Protein AF-A0A1H6TI21-F1 (afdb_monomer)

Secondary structure (DSSP, 8-state):
--SHHHHHHHHHHHHHHHHHHHHHHHHHHHHHHHHHHHHHHHHT-HHHHHHHHHHHHHHHHHHHHHS--HHHHHHHHHHHHHHHHHHHHHHHHHH--

Solvent-accessible surface area (backbone atoms only — not comparable to full-atom values): 4953 Å² total; per-residue (Å²): 144,72,68,66,63,59,55,57,53,52,54,51,51,54,52,54,51,53,53,56,51,52,56,54,51,52,54,52,51,51,53,50,30,50,52,43,29,55,51,16,60,73,69,66,35,61,38,49,31,35,38,21,51,14,54,52,32,37,50,50,17,54,58,37,52,70,46,88,43,76,72,37,48,54,50,18,52,48,31,36,53,51,14,51,52,34,36,54,50,16,52,50,48,62,74,76,104

Nearest PDB structures (foldseek):
  7p3r-assembly1_D  TM=5.403E-01  e=8.021E-01  Vibrio cholerae O1 biovar El Tor str. N16961
  7p3r-assembly1_C  TM=4.92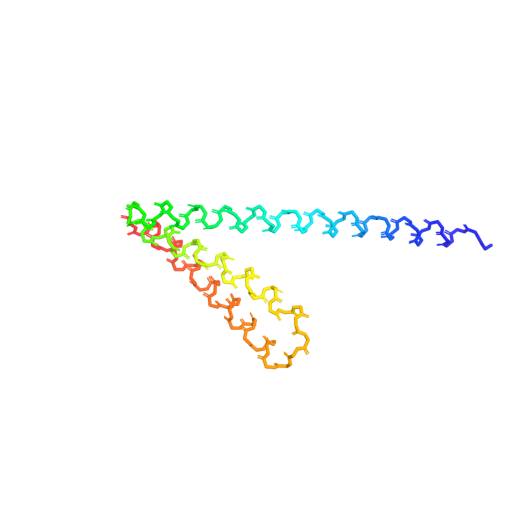7E-01  e=3.700E+00  Vibrio cholerae O1 biovar El Tor str. N16961
  7a0g-assembly1_DDD  TM=5.938E-01  e=5.677E+00  Serratia marcescens

Mean predicted aligned error: 10.31 Å

Sequence (97 aa):
MRKKEWDDDFVKTDTSMADRQSIRMRRTCYIIAIGSLFYALWKNDIPVVFLSVSFLLIEAAAMLAELQNKRVAALSKFLRAFGLTLFVGSVLLLIFR

Radius of gyration: 18.64 Å; Cα contacts (8 Å, |Δi|>4): 72; chains: 1; bounding box: 32×26×65 Å

Structure (mmCIF, N/CA/C/O backbone):
data_AF-A0A1H6TI21-F1
#
_entry.id   AF-A0A1H6TI21-F1
#
loop_
_atom_site.group_PDB
_atom_site.id
_atom_site.type_symbol
_atom_site.label_atom_id
_atom_site.label_alt_id
_atom_site.label_comp_id
_atom_site.label_asym_id
_atom_site.label_entity_id
_atom_site.label_seq_id
_atom_site.pdbx_PDB_ins_code
_atom_site.Cartn_x
_atom_site.Cartn_y
_atom_site.Cartn_z
_atom_site.occupancy
_atom_site.B_iso_or_equiv
_atom_site.auth_seq_id
_atom_site.auth_comp_id
_atom_site.auth_asym_id
_atom_site.auth_atom_id
_atom_site.pdbx_PDB_model_num
ATOM 1 N N . MET A 1 1 ? -3.264 12.734 -47.491 1.00 55.47 1 MET A N 1
ATOM 2 C CA . MET A 1 1 ? -2.472 12.341 -46.305 1.00 55.47 1 MET A CA 1
ATOM 3 C C . MET A 1 1 ? -2.676 13.345 -45.160 1.00 55.47 1 MET A C 1
ATOM 5 O O . MET A 1 1 ? -1.735 14.019 -44.796 1.00 55.47 1 MET A O 1
ATOM 9 N N . ARG A 1 2 ? -3.900 13.510 -44.625 1.00 57.06 2 ARG A N 1
ATOM 10 C CA . ARG A 1 2 ? -4.195 14.513 -43.567 1.00 57.06 2 ARG A CA 1
ATOM 11 C C . ARG A 1 2 ? -5.067 14.002 -42.407 1.00 57.06 2 ARG A C 1
ATOM 13 O O . ARG A 1 2 ? -5.346 14.754 -41.489 1.00 57.06 2 ARG A O 1
ATOM 20 N N . LYS A 1 3 ? -5.521 12.741 -42.460 1.00 53.16 3 LYS A N 1
ATOM 21 C CA . LYS A 1 3 ? -6.351 12.130 -41.403 1.00 53.16 3 LYS A CA 1
ATOM 22 C C . LYS A 1 3 ? -5.531 11.512 -40.264 1.00 53.16 3 LYS A C 1
ATOM 24 O O . LYS A 1 3 ? -5.996 11.534 -39.142 1.00 53.16 3 LYS A O 1
ATOM 29 N N . LYS A 1 4 ? -4.315 11.018 -40.536 1.00 53.53 4 LYS A N 1
ATOM 30 C CA . LYS A 1 4 ? -3.485 10.348 -39.516 1.00 53.53 4 LYS A CA 1
ATOM 31 C C . LYS A 1 4 ? -2.919 11.301 -38.453 1.00 53.53 4 LYS A C 1
ATOM 33 O O . LYS A 1 4 ? -2.887 10.925 -37.296 1.00 53.53 4 LYS A O 1
ATOM 38 N N . GLU A 1 5 ? -2.552 12.531 -38.820 1.00 51.47 5 GLU A N 1
ATOM 39 C CA . GLU A 1 5 ? -2.026 13.514 -37.849 1.00 51.47 5 GLU A CA 1
ATOM 40 C C . GLU A 1 5 ? -3.060 13.930 -36.795 1.00 51.47 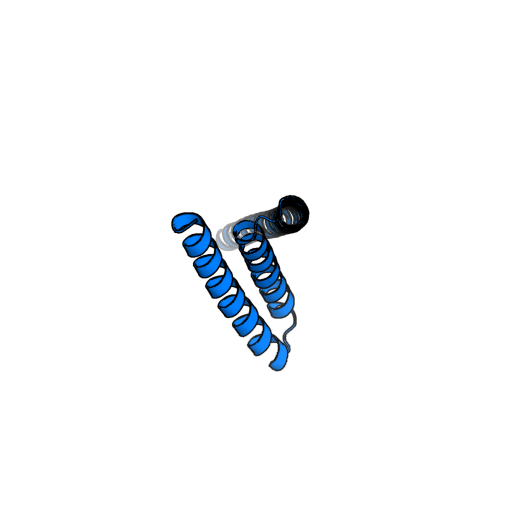5 GLU A C 1
ATOM 42 O O . GLU A 1 5 ? -2.706 14.125 -35.640 1.00 51.47 5 GLU A O 1
ATOM 47 N N . TRP A 1 6 ? -4.344 14.009 -37.162 1.00 53.56 6 TRP A N 1
ATOM 48 C CA . TRP A 1 6 ? -5.397 14.382 -36.211 1.00 53.56 6 TRP A CA 1
ATOM 49 C C . TRP A 1 6 ? -5.683 13.279 -35.186 1.00 53.56 6 TRP A C 1
ATOM 51 O O . TRP A 1 6 ? -5.973 13.599 -34.037 1.00 53.56 6 TRP A O 1
ATOM 61 N N . ASP A 1 7 ? 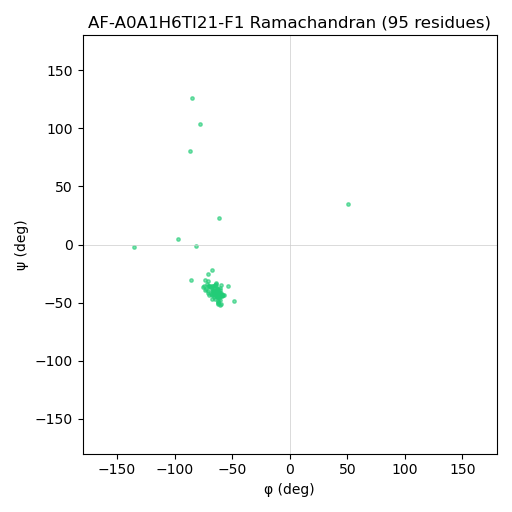-5.570 12.006 -35.578 1.00 54.78 7 ASP A N 1
ATOM 62 C CA . ASP A 1 7 ? -5.735 10.875 -34.656 1.00 54.78 7 ASP A CA 1
ATOM 63 C C . ASP A 1 7 ? -4.550 10.769 -33.677 1.00 54.78 7 ASP A C 1
ATOM 65 O O . ASP A 1 7 ? -4.752 10.538 -32.485 1.00 54.78 7 ASP A O 1
ATOM 69 N N . ASP A 1 8 ? -3.317 11.000 -34.142 1.00 55.38 8 ASP A N 1
ATOM 70 C CA . ASP A 1 8 ? -2.119 10.906 -33.295 1.00 55.38 8 ASP A CA 1
ATOM 71 C C . ASP A 1 8 ? -2.045 12.024 -32.234 1.00 55.38 8 ASP A C 1
ATOM 73 O O . ASP A 1 8 ? -1.614 11.778 -31.100 1.00 55.38 8 ASP A O 1
ATOM 77 N N . ASP A 1 9 ? -2.490 13.242 -32.561 1.00 54.72 9 ASP A N 1
ATOM 78 C CA . ASP A 1 9 ? -2.496 14.364 -31.614 1.00 54.72 9 ASP A CA 1
ATOM 79 C C . ASP A 1 9 ? -3.613 14.249 -30.563 1.00 54.72 9 ASP A C 1
ATOM 81 O O . ASP A 1 9 ? -3.378 14.568 -29.391 1.00 54.72 9 ASP A O 1
ATOM 85 N N . PHE A 1 10 ? -4.791 13.725 -30.932 1.00 53.41 10 PHE A N 1
ATOM 86 C CA . PHE A 1 10 ? -5.889 13.452 -29.989 1.00 53.41 10 PHE A CA 1
ATOM 87 C C . PHE A 1 10 ? -5.511 12.353 -28.983 1.00 53.41 10 PHE A C 1
ATOM 89 O O . PHE A 1 10 ? -5.659 12.522 -27.772 1.00 53.41 10 PHE A O 1
ATOM 96 N N . VAL A 1 11 ? -4.916 11.252 -29.458 1.00 54.75 11 VAL A N 1
ATOM 97 C CA . VAL A 1 11 ? -4.471 10.140 -28.597 1.00 54.75 11 VAL A CA 1
ATOM 98 C C . VAL A 1 11 ? -3.352 10.569 -27.636 1.00 54.75 11 VAL A C 1
ATOM 100 O O . VAL A 1 11 ? -3.310 10.126 -26.483 1.00 54.75 11 VAL A O 1
ATOM 103 N N . LYS A 1 12 ? -2.454 11.471 -28.056 1.00 54.81 12 LYS A N 1
ATOM 104 C CA . LYS A 1 12 ? -1.417 12.040 -27.173 1.00 54.81 12 LYS A CA 1
ATOM 105 C C . LYS A 1 12 ? -1.973 12.980 -26.107 1.00 54.81 12 LYS A C 1
ATOM 107 O O . LYS A 1 12 ? -1.442 13.021 -24.995 1.00 54.81 12 LYS A O 1
ATOM 112 N N . THR A 1 13 ? -3.013 13.750 -26.418 1.00 54.84 13 THR A N 1
ATOM 113 C CA . THR A 1 13 ? -3.617 14.662 -25.437 1.00 54.84 13 THR A CA 1
ATOM 114 C C . THR A 1 13 ? -4.431 13.911 -24.386 1.00 54.84 13 THR A C 1
ATOM 116 O O . THR A 1 13 ? -4.299 14.222 -23.199 1.00 54.84 13 THR A O 1
ATOM 119 N N . ASP A 1 14 ? -5.160 12.862 -24.773 1.00 54.03 14 ASP A N 1
ATOM 120 C CA . ASP A 1 14 ? -5.921 12.030 -23.830 1.00 54.03 14 ASP A CA 1
ATOM 121 C C . ASP A 1 14 ? -5.016 11.218 -22.891 1.00 54.03 14 ASP A C 1
ATOM 123 O O . ASP A 1 14 ? -5.253 11.161 -21.680 1.00 54.03 14 ASP A O 1
ATOM 127 N N . THR A 1 15 ? -3.913 10.663 -23.403 1.00 56.31 15 THR A N 1
ATOM 128 C CA . THR A 1 15 ? -2.920 9.969 -22.562 1.00 56.31 15 THR A CA 1
ATOM 129 C C . THR A 1 15 ? -2.206 10.923 -21.601 1.00 56.31 15 THR A C 1
ATOM 131 O O . THR A 1 15 ? -2.008 10.580 -20.435 1.00 56.31 15 THR A O 1
ATOM 134 N N . SER A 1 16 ? -1.910 12.158 -22.023 1.00 55.09 16 SER A N 1
ATOM 135 C CA . SER A 1 16 ? -1.299 13.176 -21.155 1.00 55.09 16 SER A CA 1
ATOM 136 C C . SER A 1 16 ? -2.227 13.650 -20.025 1.00 55.09 16 SER A C 1
ATOM 138 O O . SER A 1 16 ? -1.769 13.905 -18.905 1.00 55.09 16 SER A O 1
ATOM 140 N N . MET A 1 17 ? -3.535 13.752 -20.285 1.00 53.97 17 MET A N 1
ATOM 141 C CA . MET A 1 17 ? -4.537 14.116 -19.273 1.00 53.97 17 MET A CA 1
ATOM 142 C C . MET A 1 17 ? -4.734 12.988 -18.247 1.00 53.97 17 MET A C 1
ATOM 144 O O . MET A 1 17 ? -4.735 13.256 -17.041 1.00 53.97 17 MET A O 1
ATOM 148 N N . ALA A 1 18 ? -4.819 11.733 -18.704 1.00 56.53 18 ALA A N 1
ATOM 149 C CA . ALA A 1 18 ? -4.955 10.560 -17.841 1.00 56.53 18 ALA A CA 1
ATOM 150 C 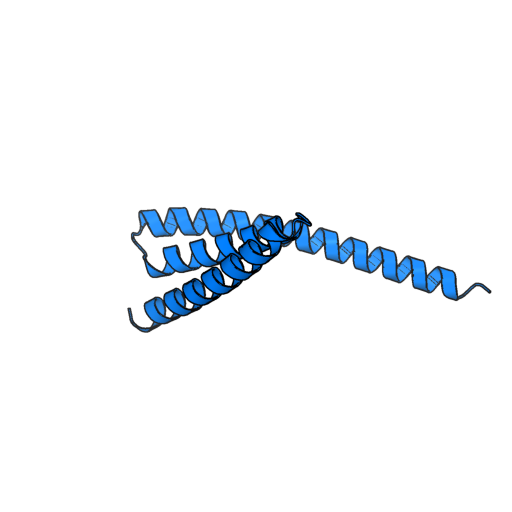C . ALA A 1 18 ? -3.742 10.371 -16.912 1.00 56.53 18 ALA A C 1
ATOM 152 O O . ALA A 1 18 ? -3.907 10.123 -15.713 1.00 56.53 18 ALA A O 1
ATOM 153 N N . ASP A 1 19 ? -2.524 10.583 -17.423 1.00 57.56 19 ASP A N 1
ATOM 154 C CA . ASP A 1 19 ? -1.304 10.495 -16.617 1.00 57.56 19 ASP A CA 1
ATOM 155 C C . ASP A 1 19 ? -1.272 11.554 -15.508 1.00 57.56 19 ASP A C 1
ATOM 157 O O . ASP A 1 19 ? -0.997 11.242 -14.346 1.00 57.56 19 ASP A O 1
ATOM 161 N N . ARG A 1 20 ? -1.643 12.805 -15.819 1.00 56.56 20 ARG A N 1
ATOM 162 C CA . ARG A 1 20 ? -1.705 13.892 -14.823 1.00 56.56 20 ARG A CA 1
ATOM 163 C C . ARG A 1 20 ? -2.746 13.633 -13.736 1.00 56.56 20 ARG A C 1
ATOM 165 O O . ARG A 1 20 ? -2.527 13.996 -12.576 1.00 56.56 20 ARG A O 1
ATOM 172 N N . GLN A 1 21 ? -3.869 13.019 -14.096 1.00 60.09 21 GLN A N 1
ATOM 173 C CA . GLN A 1 21 ? -4.930 12.680 -13.153 1.00 60.09 21 GLN A CA 1
ATOM 174 C C . GLN A 1 21 ? -4.516 11.512 -12.243 1.00 60.09 21 GLN A C 1
ATOM 176 O O . GLN A 1 21 ? -4.746 11.574 -11.032 1.00 60.09 21 GLN A O 1
ATOM 181 N N . SER A 1 22 ? -3.801 10.521 -12.789 1.00 61.00 22 SER A N 1
ATOM 182 C CA . SER A 1 22 ? -3.257 9.394 -12.022 1.00 61.00 22 SER A CA 1
ATOM 183 C C . SER A 1 22 ? -2.235 9.846 -10.967 1.00 61.00 22 SER A C 1
ATOM 185 O O . SER A 1 22 ? -2.286 9.401 -9.820 1.00 61.00 22 SER A O 1
ATOM 187 N N . ILE A 1 23 ? -1.365 10.808 -11.304 1.00 64.88 23 ILE A N 1
ATOM 188 C CA . ILE A 1 23 ? -0.354 11.351 -10.383 1.00 64.88 23 ILE A CA 1
ATOM 189 C C . ILE A 1 23 ? -1.016 12.126 -9.236 1.00 64.88 23 ILE A C 1
ATOM 191 O O . ILE A 1 23 ? -0.598 12.015 -8.080 1.00 64.88 23 ILE A O 1
ATOM 195 N N . ARG A 1 24 ? -2.066 12.907 -9.530 1.00 63.19 24 ARG A N 1
ATOM 196 C CA . ARG A 1 24 ? -2.828 13.631 -8.500 1.00 63.19 24 ARG A CA 1
ATOM 197 C C . ARG A 1 24 ? -3.540 12.670 -7.550 1.00 63.19 24 ARG A C 1
ATOM 199 O O . ARG A 1 24 ? -3.400 12.834 -6.342 1.00 63.19 24 ARG A O 1
ATOM 206 N N . MET A 1 25 ? -4.222 11.652 -8.077 1.00 66.06 25 MET A N 1
ATOM 207 C CA . MET A 1 25 ? -4.896 10.638 -7.257 1.00 66.06 25 MET A CA 1
ATOM 208 C C . MET A 1 25 ? -3.925 9.876 -6.348 1.00 66.06 25 MET A C 1
ATOM 210 O O . MET A 1 25 ? -4.218 9.706 -5.166 1.00 66.06 25 MET A O 1
ATOM 214 N N . ARG A 1 26 ? -2.742 9.494 -6.849 1.00 68.00 26 ARG A N 1
ATOM 215 C CA . ARG A 1 26 ? -1.704 8.817 -6.046 1.00 68.00 26 ARG A CA 1
ATOM 216 C C . ARG A 1 26 ? -1.247 9.642 -4.848 1.00 68.00 26 ARG A C 1
ATOM 218 O O . ARG A 1 26 ? -1.150 9.121 -3.740 1.00 68.00 26 ARG A O 1
ATOM 225 N N . ARG A 1 27 ? -1.025 10.949 -5.038 1.00 74.38 27 ARG A N 1
ATOM 226 C CA . ARG A 1 27 ? -0.642 11.852 -3.938 1.00 74.38 27 ARG A CA 1
ATOM 227 C C . ARG A 1 27 ? -1.734 11.950 -2.880 1.00 74.38 27 ARG A C 1
ATOM 229 O O . ARG A 1 27 ? -1.428 11.906 -1.692 1.00 74.38 27 ARG A O 1
ATOM 236 N N . THR A 1 28 ? -2.994 12.056 -3.296 1.00 78.44 28 THR A N 1
ATOM 237 C CA . THR A 1 28 ? -4.117 12.113 -2.357 1.00 78.44 28 THR A CA 1
ATOM 238 C C . THR A 1 28 ? -4.256 10.799 -1.588 1.00 78.44 28 THR A C 1
ATOM 240 O O . THR A 1 28 ? -4.371 10.835 -0.368 1.00 78.44 28 THR A O 1
ATOM 243 N N . CYS A 1 29 ? -4.145 9.646 -2.259 1.00 76.69 29 CYS A N 1
ATOM 244 C CA . CYS A 1 29 ? -4.143 8.333 -1.605 1.00 76.69 29 CYS A CA 1
ATOM 245 C C . CYS A 1 29 ? -3.018 8.191 -0.578 1.00 76.69 29 CYS A C 1
ATOM 247 O O . CYS A 1 29 ? -3.267 7.711 0.523 1.00 76.69 29 CYS A O 1
ATOM 249 N N . TYR A 1 30 ? -1.806 8.645 -0.898 1.00 82.38 30 TYR A N 1
ATOM 250 C CA . TYR A 1 30 ? -0.674 8.592 0.026 1.00 82.38 30 TYR A CA 1
ATOM 251 C C . TYR A 1 30 ? -0.907 9.444 1.282 1.00 82.38 30 TYR A C 1
ATOM 253 O O . TYR A 1 30 ? -0.692 8.981 2.400 1.00 82.38 30 TYR A O 1
ATOM 261 N N . ILE A 1 31 ? -1.410 10.673 1.113 1.00 85.12 31 ILE A N 1
ATOM 262 C CA . ILE A 1 31 ? -1.741 11.565 2.236 1.00 85.12 31 ILE A CA 1
ATOM 263 C C . ILE A 1 31 ? -2.841 10.949 3.106 1.00 85.12 31 ILE A C 1
ATOM 265 O O . ILE A 1 31 ? -2.725 10.954 4.331 1.00 85.12 31 ILE A O 1
ATOM 269 N N . ILE A 1 32 ? -3.880 10.386 2.483 1.00 86.00 32 ILE A N 1
ATOM 270 C CA . ILE A 1 32 ? -4.967 9.707 3.194 1.00 86.00 32 ILE A CA 1
ATOM 271 C C . ILE A 1 32 ? -4.432 8.493 3.957 1.00 86.00 32 ILE A C 1
ATOM 273 O O . ILE A 1 32 ? -4.765 8.346 5.126 1.00 86.00 32 ILE A O 1
ATOM 277 N N . ALA A 1 33 ? -3.577 7.671 3.343 1.00 86.56 33 ALA A N 1
ATOM 278 C CA . ALA A 1 33 ? -2.998 6.486 3.974 1.00 86.56 33 ALA A CA 1
ATOM 279 C C . ALA A 1 33 ? -2.109 6.839 5.178 1.00 86.56 33 ALA A C 1
ATOM 281 O O . ALA A 1 33 ? -2.134 6.151 6.196 1.00 86.56 33 ALA A O 1
ATOM 282 N N . ILE A 1 34 ? -1.346 7.933 5.102 1.00 89.81 34 ILE A N 1
ATOM 283 C CA . ILE A 1 34 ? -0.586 8.440 6.253 1.00 89.81 34 ILE A CA 1
ATOM 284 C C . ILE A 1 34 ? -1.535 8.953 7.337 1.00 89.81 34 ILE A C 1
ATOM 286 O O . ILE A 1 34 ? -1.372 8.612 8.508 1.00 89.81 34 ILE A O 1
ATOM 290 N N . GLY A 1 35 ? -2.537 9.752 6.965 1.00 88.62 35 GLY A N 1
ATOM 291 C CA . GLY A 1 35 ? -3.522 10.278 7.909 1.00 88.62 35 GLY A CA 1
ATOM 292 C C . GLY A 1 35 ? -4.283 9.165 8.635 1.00 88.62 35 GLY A C 1
ATOM 293 O O . GLY A 1 35 ? -4.417 9.205 9.859 1.00 88.62 35 GLY A O 1
ATOM 294 N N . SER A 1 36 ? -4.713 8.135 7.902 1.00 87.31 36 SER A N 1
ATOM 295 C CA . SER A 1 36 ? -5.386 6.964 8.463 1.00 87.31 36 SER A CA 1
ATOM 296 C C . SER A 1 36 ? -4.456 6.138 9.343 1.00 87.31 36 SER A C 1
ATOM 298 O O . SER A 1 36 ? -4.900 5.649 10.378 1.00 87.31 36 SER A O 1
ATOM 300 N N . LEU A 1 37 ? -3.167 6.037 9.001 1.00 89.50 37 LEU A N 1
ATOM 301 C CA . LEU A 1 37 ? -2.175 5.363 9.835 1.00 89.50 37 LEU A CA 1
ATOM 302 C C . LEU A 1 37 ? -2.021 6.057 11.194 1.00 89.50 37 LEU A C 1
ATOM 304 O O . LEU A 1 37 ? -2.106 5.393 12.224 1.00 89.50 37 LEU A O 1
ATOM 308 N N . PHE A 1 38 ? -1.838 7.381 11.214 1.00 91.38 38 PHE A N 1
ATOM 309 C CA . PHE A 1 38 ? -1.733 8.139 12.467 1.00 91.38 38 PHE A CA 1
ATOM 310 C C . PHE A 1 38 ? -3.006 8.032 13.307 1.00 91.38 38 PHE A C 1
ATOM 312 O O . PHE A 1 38 ? -2.934 7.825 14.518 1.00 91.38 38 PHE A O 1
ATOM 319 N N . TYR A 1 39 ? -4.170 8.126 12.664 1.00 90.81 39 TYR A N 1
ATOM 320 C CA . TYR A 1 39 ? -5.452 7.957 13.338 1.00 90.81 39 TYR A CA 1
ATOM 321 C C . TYR A 1 39 ? -5.603 6.557 13.952 1.00 90.81 39 TYR A C 1
ATOM 323 O O . TYR A 1 39 ? -5.984 6.422 15.115 1.00 90.81 39 TYR A O 1
ATOM 331 N N . ALA A 1 40 ? -5.264 5.515 13.193 1.00 89.81 40 ALA A N 1
ATOM 332 C CA . ALA A 1 40 ? -5.360 4.130 13.633 1.00 89.81 40 ALA A CA 1
ATOM 333 C C . ALA A 1 40 ? -4.371 3.811 14.760 1.00 89.81 40 ALA A C 1
ATOM 335 O O . ALA A 1 40 ? -4.744 3.134 15.715 1.00 89.81 40 ALA A O 1
ATOM 336 N N . LEU A 1 41 ? -3.149 4.349 14.697 1.00 91.38 41 LEU A N 1
ATOM 337 C CA . LEU A 1 41 ? -2.167 4.249 15.779 1.00 91.38 41 LEU A CA 1
ATOM 338 C C . LEU A 1 41 ? -2.675 4.920 17.058 1.00 91.38 41 LEU A C 1
ATOM 340 O O . LEU A 1 41 ? -2.573 4.336 18.130 1.00 91.38 41 LEU A O 1
ATOM 344 N N . TRP A 1 42 ? -3.288 6.104 16.953 1.00 94.19 42 TRP A N 1
ATOM 345 C CA . TRP A 1 42 ? -3.885 6.778 18.109 1.00 94.19 42 TRP A CA 1
ATOM 346 C C . TRP A 1 42 ? -5.011 5.944 18.731 1.00 94.19 42 TRP A C 1
ATOM 348 O O . TRP A 1 42 ? -5.109 5.813 19.950 1.00 94.19 42 TRP A O 1
ATOM 358 N N . LYS A 1 43 ? -5.888 5.379 17.897 1.00 90.69 43 LYS A N 1
ATOM 359 C CA . LYS A 1 43 ? -7.045 4.587 18.337 1.00 90.69 43 LYS A CA 1
ATOM 360 C C . LYS A 1 43 ? -6.709 3.132 18.684 1.00 90.69 43 LYS A C 1
ATOM 362 O O . LYS A 1 43 ? -7.614 2.416 19.105 1.00 90.69 43 LYS A O 1
ATOM 367 N N . ASN A 1 44 ? -5.450 2.706 18.537 1.00 88.06 44 ASN A N 1
ATOM 368 C CA . ASN A 1 44 ? -5.024 1.303 18.612 1.00 88.06 44 ASN A CA 1
ATOM 369 C C . ASN A 1 44 ? -5.867 0.374 17.717 1.00 88.06 44 ASN A C 1
ATOM 371 O O . ASN A 1 44 ? -6.139 -0.777 18.056 1.00 88.06 44 ASN A O 1
ATOM 375 N N . ASP A 1 45 ? -6.298 0.880 16.561 1.00 88.25 45 ASP A N 1
ATOM 376 C CA . ASP A 1 45 ? -7.134 0.140 15.624 1.00 88.25 45 ASP A CA 1
ATOM 377 C C . ASP A 1 45 ? -6.265 -0.695 14.677 1.00 88.25 45 ASP A C 1
ATOM 379 O O . ASP A 1 45 ? -5.952 -0.303 13.551 1.00 88.25 45 ASP A O 1
ATOM 383 N N . ILE A 1 46 ? -5.832 -1.853 15.181 1.00 88.00 46 ILE A N 1
ATOM 384 C CA . ILE A 1 46 ? -4.910 -2.781 14.512 1.00 88.00 46 ILE A CA 1
ATOM 385 C C . ILE A 1 46 ? -5.319 -3.088 13.051 1.00 88.00 46 ILE A C 1
ATOM 387 O O . ILE A 1 46 ? -4.462 -2.967 12.171 1.00 88.00 46 ILE A O 1
ATOM 391 N N . PRO A 1 47 ? -6.587 -3.431 12.732 1.00 89.19 47 PRO A N 1
ATOM 392 C CA . PRO A 1 47 ? -6.996 -3.649 11.348 1.00 89.19 47 PRO A CA 1
ATOM 393 C C . PRO A 1 47 ? -6.749 -2.439 10.441 1.00 89.19 47 PRO A C 1
ATOM 395 O O . PRO A 1 47 ? -6.220 -2.600 9.341 1.00 89.19 47 PRO A O 1
ATOM 398 N N . VAL A 1 48 ? -7.070 -1.225 10.898 1.00 88.88 48 VAL A N 1
ATOM 399 C CA . VAL A 1 48 ? -6.889 0.008 10.111 1.00 88.88 48 VAL A CA 1
ATOM 400 C C . VAL A 1 48 ? -5.404 0.358 9.960 1.00 88.88 48 VAL A C 1
ATOM 402 O O . VAL A 1 48 ? -5.001 0.863 8.909 1.00 88.88 48 VAL A O 1
ATOM 405 N N . VAL A 1 49 ? -4.562 0.026 10.947 1.00 90.00 49 VAL A N 1
ATOM 406 C CA . VAL A 1 49 ? -3.096 0.121 10.820 1.00 90.00 49 VAL A CA 1
ATOM 407 C C . VAL A 1 49 ? -2.611 -0.778 9.683 1.00 90.00 49 VAL A C 1
ATOM 409 O O . VAL A 1 49 ? -1.945 -0.295 8.767 1.00 90.00 49 VAL A O 1
ATOM 412 N N . PHE A 1 50 ? -2.989 -2.059 9.685 1.00 90.25 50 PHE A N 1
ATOM 413 C CA . PHE A 1 50 ? -2.595 -2.994 8.627 1.00 90.25 50 PHE A CA 1
ATOM 414 C C . PHE A 1 50 ? -3.126 -2.581 7.249 1.00 90.25 50 PHE A C 1
ATOM 416 O O . PHE A 1 50 ? -2.395 -2.669 6.259 1.00 90.25 50 PHE A O 1
ATOM 423 N N . LEU A 1 51 ? -4.353 -2.053 7.190 1.00 90.12 51 LEU A N 1
ATOM 424 C CA . LEU A 1 51 ? -4.938 -1.503 5.969 1.00 90.12 51 LEU A CA 1
ATOM 425 C C . LEU A 1 51 ? -4.082 -0.350 5.429 1.00 90.12 51 LEU A C 1
ATOM 427 O O . LEU A 1 51 ? -3.680 -0.354 4.269 1.00 90.12 51 LEU A O 1
ATOM 431 N N . SER A 1 52 ? -3.757 0.619 6.280 1.00 91.00 52 SER A N 1
ATOM 432 C CA . SER A 1 52 ? -3.003 1.816 5.894 1.00 91.00 52 SER A CA 1
ATOM 433 C C . SER A 1 52 ? -1.581 1.464 5.441 1.00 91.00 52 SER A C 1
ATOM 435 O O . SER A 1 52 ? -1.108 1.960 4.418 1.00 91.00 52 SER A O 1
ATOM 437 N N . VAL A 1 53 ? -0.920 0.540 6.147 1.00 90.00 53 VAL A N 1
ATOM 438 C CA . VAL A 1 53 ? 0.406 0.021 5.773 1.00 90.00 53 VAL A CA 1
ATOM 439 C C . VAL A 1 53 ? 0.362 -0.710 4.428 1.00 90.00 53 VAL A C 1
ATOM 441 O O . VAL A 1 53 ? 1.281 -0.551 3.624 1.00 90.00 53 VAL A O 1
ATOM 444 N N . SER A 1 54 ? -0.707 -1.461 4.135 1.00 91.69 54 SER A N 1
ATOM 445 C CA . SER A 1 54 ? -0.858 -2.147 2.845 1.00 91.69 54 SER A CA 1
ATOM 446 C C . SER A 1 54 ? -0.853 -1.172 1.661 1.00 91.69 54 SER A C 1
ATOM 448 O O . SER A 1 54 ? -0.126 -1.387 0.689 1.00 91.69 54 SER A O 1
ATOM 450 N N . PHE A 1 55 ? -1.576 -0.053 1.775 1.00 87.62 55 PHE A N 1
ATOM 451 C CA . PHE A 1 55 ? -1.608 0.987 0.746 1.00 87.62 55 PHE A CA 1
ATOM 452 C C . PHE A 1 55 ? -0.245 1.663 0.575 1.00 87.62 55 PHE A C 1
ATOM 454 O O . PHE A 1 55 ? 0.204 1.856 -0.555 1.00 87.62 55 PHE A O 1
ATOM 461 N N . LEU A 1 56 ? 0.451 1.955 1.679 1.00 88.50 56 LEU A N 1
ATOM 462 C CA . LEU A 1 56 ? 1.798 2.533 1.639 1.00 88.50 56 LEU A CA 1
ATOM 463 C C . LEU A 1 56 ? 2.803 1.609 0.940 1.00 88.50 56 LEU A C 1
ATOM 465 O O . LEU A 1 56 ? 3.609 2.078 0.139 1.00 88.50 56 LEU A O 1
ATOM 469 N N . LEU A 1 57 ? 2.739 0.299 1.192 1.00 89.06 57 LEU A N 1
ATOM 470 C CA . LEU A 1 57 ? 3.611 -0.689 0.549 1.00 89.06 57 LEU A CA 1
ATOM 471 C C . LEU A 1 57 ? 3.349 -0.817 -0.952 1.00 89.06 57 LEU A C 1
ATOM 473 O O . LEU A 1 57 ? 4.295 -0.933 -1.731 1.00 89.06 57 LEU A O 1
ATOM 477 N N . ILE A 1 58 ? 2.082 -0.787 -1.369 1.00 86.12 58 ILE A N 1
ATOM 478 C CA . ILE A 1 58 ? 1.704 -0.864 -2.785 1.00 86.12 58 ILE A CA 1
ATOM 479 C C . ILE A 1 58 ? 2.170 0.388 -3.536 1.00 86.12 58 ILE A C 1
ATOM 481 O O . ILE A 1 58 ? 2.715 0.267 -4.638 1.00 86.12 58 ILE A O 1
ATOM 485 N N . GLU A 1 59 ? 2.014 1.572 -2.941 1.00 85.25 59 GLU A N 1
ATOM 486 C CA . GLU A 1 59 ? 2.483 2.821 -3.549 1.00 85.25 59 GLU A CA 1
ATOM 487 C C . GLU A 1 59 ? 4.017 2.873 -3.592 1.00 85.25 59 GLU A C 1
ATOM 489 O O . GLU A 1 59 ? 4.598 3.183 -4.632 1.00 85.25 59 GLU A O 1
ATOM 494 N N . ALA A 1 60 ? 4.688 2.462 -2.510 1.00 83.88 60 ALA A N 1
ATOM 495 C CA . ALA A 1 60 ? 6.143 2.342 -2.477 1.00 83.88 60 ALA A CA 1
ATOM 496 C C . ALA A 1 60 ? 6.646 1.374 -3.557 1.00 83.88 60 ALA A C 1
ATOM 498 O O . ALA A 1 60 ? 7.587 1.691 -4.279 1.00 83.88 60 ALA A O 1
ATOM 499 N N . ALA A 1 61 ? 5.988 0.227 -3.746 1.00 84.12 61 ALA A N 1
ATOM 500 C CA . ALA A 1 61 ? 6.318 -0.696 -4.826 1.00 84.12 61 ALA A CA 1
ATOM 501 C C . ALA A 1 61 ? 6.170 -0.068 -6.215 1.00 84.12 61 ALA A C 1
ATOM 503 O O . ALA A 1 61 ? 6.959 -0.377 -7.108 1.00 84.12 61 ALA A O 1
ATOM 504 N N . ALA A 1 62 ? 5.160 0.783 -6.413 1.00 82.00 62 ALA A N 1
ATOM 505 C CA . ALA A 1 62 ? 4.963 1.485 -7.673 1.00 82.00 62 ALA A CA 1
ATOM 506 C C . ALA A 1 62 ? 6.085 2.502 -7.930 1.00 82.00 62 ALA A C 1
ATOM 508 O O . ALA A 1 62 ? 6.629 2.502 -9.029 1.00 82.00 62 ALA A O 1
ATOM 509 N N . MET A 1 63 ? 6.500 3.268 -6.915 1.00 80.88 63 MET A N 1
ATOM 510 C CA . MET A 1 63 ? 7.659 4.165 -7.022 1.00 80.88 63 MET A CA 1
ATOM 511 C C . MET A 1 63 ? 8.963 3.397 -7.265 1.00 80.88 63 MET A C 1
ATOM 513 O O . MET A 1 63 ? 9.779 3.785 -8.094 1.00 80.88 63 MET A O 1
ATOM 517 N N . LEU A 1 64 ? 9.153 2.260 -6.591 1.00 81.44 64 LEU A N 1
ATOM 518 C CA . LEU A 1 64 ? 10.315 1.397 -6.807 1.00 81.44 64 LEU A CA 1
ATOM 519 C C . LEU A 1 64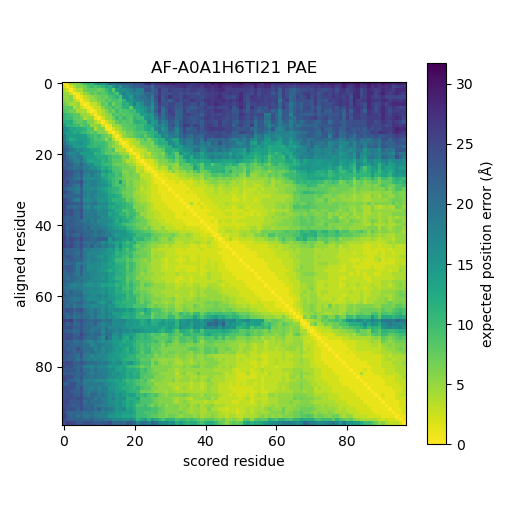 ? 10.339 0.806 -8.224 1.00 81.44 64 LEU A C 1
ATOM 521 O O . LEU A 1 64 ? 11.415 0.604 -8.776 1.00 81.44 64 LEU A O 1
ATOM 525 N N . ALA A 1 65 ? 9.181 0.530 -8.828 1.00 75.44 65 ALA A N 1
ATOM 526 C CA . ALA A 1 65 ? 9.106 0.009 -10.190 1.00 75.44 65 ALA A CA 1
ATOM 527 C C . ALA A 1 65 ? 9.564 1.022 -11.258 1.00 75.44 65 ALA A C 1
ATOM 529 O O . ALA A 1 65 ? 9.971 0.598 -12.338 1.00 75.44 65 ALA A O 1
ATOM 530 N N . GLU A 1 66 ? 9.544 2.326 -10.963 1.00 76.25 66 GLU A N 1
ATOM 531 C CA . GLU A 1 66 ? 10.090 3.364 -11.852 1.00 76.25 66 GLU A CA 1
ATOM 532 C C . GLU A 1 66 ? 11.625 3.326 -11.910 1.00 76.25 66 GLU A C 1
ATOM 534 O O . GLU A 1 66 ? 12.229 3.691 -12.920 1.00 76.25 66 GLU A O 1
ATOM 539 N N . LEU A 1 67 ? 12.281 2.811 -10.864 1.00 76.44 67 LEU A N 1
ATOM 540 C CA . LEU A 1 67 ? 13.715 2.562 -10.886 1.00 76.44 67 LEU A CA 1
ATOM 541 C C . LEU A 1 67 ? 13.979 1.270 -11.679 1.00 76.44 67 LEU A C 1
ATOM 543 O O . LEU A 1 67 ? 13.807 0.170 -11.156 1.00 76.44 67 LEU A O 1
ATOM 547 N N . GLN A 1 68 ? 14.454 1.395 -12.927 1.00 68.81 68 GLN A N 1
ATOM 548 C CA . GLN A 1 68 ? 14.765 0.306 -13.887 1.00 68.81 68 GLN A CA 1
ATOM 549 C C . GLN A 1 68 ? 15.862 -0.701 -13.442 1.00 68.81 68 GLN A C 1
ATOM 551 O O . GLN A 1 68 ? 16.482 -1.393 -14.252 1.00 68.81 68 GLN A O 1
ATOM 556 N N . ASN A 1 69 ? 16.120 -0.834 -12.144 1.00 80.06 69 ASN A N 1
ATOM 557 C CA . ASN A 1 69 ? 17.095 -1.753 -11.582 1.00 80.06 69 ASN A CA 1
ATOM 558 C C . ASN A 1 69 ? 16.494 -3.155 -11.390 1.00 80.06 69 ASN A C 1
ATOM 560 O O . ASN A 1 69 ? 15.518 -3.342 -10.664 1.00 80.06 69 ASN A O 1
ATOM 564 N N . LYS A 1 70 ? 17.144 -4.186 -11.949 1.00 76.56 70 LYS A N 1
ATOM 565 C CA . LYS A 1 70 ? 16.701 -5.598 -11.858 1.00 76.56 70 LYS A CA 1
ATOM 566 C C . LYS A 1 70 ? 16.466 -6.087 -10.418 1.00 76.56 70 LYS A C 1
ATOM 568 O O . LYS A 1 70 ? 15.535 -6.849 -10.179 1.00 76.56 70 LYS A O 1
ATOM 573 N N . ARG A 1 71 ? 17.279 -5.636 -9.451 1.00 77.56 71 ARG A N 1
ATOM 574 C CA . ARG A 1 71 ? 17.104 -5.961 -8.018 1.00 77.56 71 ARG A CA 1
ATOM 575 C C . ARG A 1 71 ? 15.860 -5.296 -7.421 1.00 77.56 71 ARG A C 1
ATOM 577 O O . ARG A 1 71 ? 15.156 -5.900 -6.620 1.00 77.56 71 ARG A O 1
ATOM 584 N N . VAL A 1 72 ? 15.571 -4.073 -7.854 1.00 81.12 72 VAL A N 1
AT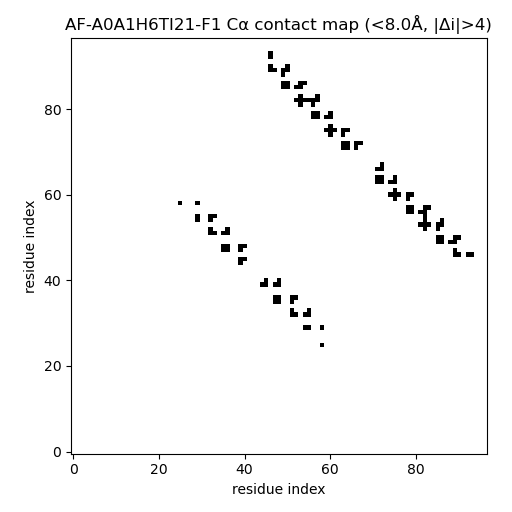OM 585 C CA . VAL A 1 72 ? 14.430 -3.282 -7.382 1.00 81.12 72 VAL A CA 1
ATOM 586 C C . VAL A 1 72 ? 13.119 -3.825 -7.958 1.00 81.12 72 VAL A C 1
ATOM 588 O O . VAL A 1 72 ? 12.108 -3.821 -7.268 1.00 81.12 72 VAL A O 1
ATOM 591 N N . ALA A 1 73 ? 13.146 -4.415 -9.156 1.00 79.56 73 ALA A N 1
ATOM 592 C CA . ALA A 1 73 ? 11.986 -5.087 -9.744 1.00 79.56 73 ALA A CA 1
ATOM 593 C C . ALA A 1 73 ? 11.520 -6.326 -8.950 1.00 79.56 73 ALA A C 1
ATOM 595 O O . ALA A 1 73 ? 10.326 -6.619 -8.894 1.00 79.56 73 ALA A O 1
ATOM 596 N N . ALA A 1 74 ? 12.441 -7.073 -8.332 1.00 84.31 74 ALA A N 1
ATOM 597 C CA . ALA A 1 74 ? 12.071 -8.172 -7.436 1.00 84.31 74 ALA A CA 1
ATOM 598 C C . ALA A 1 74 ? 11.472 -7.635 -6.127 1.00 84.31 74 ALA A C 1
ATOM 600 O O . ALA A 1 74 ? 10.453 -8.138 -5.655 1.00 84.31 74 ALA A O 1
ATOM 601 N N . LEU A 1 75 ? 12.069 -6.567 -5.589 1.00 85.69 75 LEU A N 1
ATOM 602 C CA . LEU A 1 75 ? 11.595 -5.905 -4.379 1.00 85.69 75 LEU A CA 1
ATOM 603 C C . LEU A 1 75 ? 10.202 -5.286 -4.578 1.00 85.69 75 LEU A C 1
ATOM 605 O O . LEU A 1 75 ? 9.337 -5.473 -3.732 1.00 85.69 75 LEU A O 1
ATOM 609 N N . SER A 1 76 ? 9.929 -4.639 -5.713 1.00 83.25 76 SER A N 1
ATOM 610 C CA . SER A 1 76 ? 8.606 -4.078 -6.017 1.00 83.25 76 SER A CA 1
ATOM 611 C C . SER A 1 76 ? 7.527 -5.158 -6.134 1.00 83.25 76 SER A C 1
ATOM 613 O O . SER A 1 76 ? 6.423 -4.991 -5.616 1.00 83.25 76 SER A O 1
ATOM 615 N N . LYS A 1 77 ? 7.843 -6.309 -6.743 1.00 85.12 77 LYS A N 1
ATOM 616 C CA . LYS A 1 77 ? 6.935 -7.467 -6.769 1.00 85.12 77 LYS A CA 1
ATOM 617 C C . LYS A 1 77 ? 6.662 -8.004 -5.366 1.00 85.12 77 LYS A C 1
ATOM 619 O O . LYS A 1 77 ? 5.506 -8.269 -5.043 1.00 85.12 77 LYS A O 1
ATOM 624 N N . PHE A 1 78 ? 7.699 -8.122 -4.537 1.00 89.00 78 PHE A N 1
ATOM 625 C CA . PHE A 1 78 ? 7.556 -8.550 -3.148 1.00 89.00 78 PHE A CA 1
ATOM 626 C 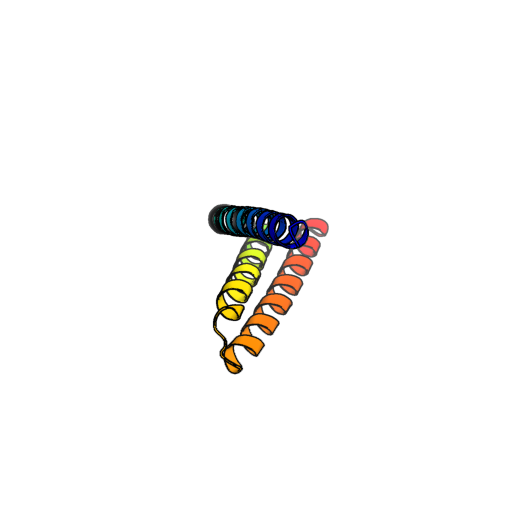C . PHE A 1 78 ? 6.702 -7.569 -2.337 1.00 89.00 78 PHE A C 1
ATOM 628 O O . PHE A 1 78 ? 5.749 -8.002 -1.702 1.00 89.00 78 PHE A O 1
ATOM 635 N N . LEU A 1 79 ? 6.965 -6.258 -2.411 1.00 88.19 79 LEU A N 1
ATOM 636 C CA . LEU A 1 79 ? 6.171 -5.242 -1.709 1.00 88.19 79 LEU A CA 1
ATOM 637 C C . LEU A 1 79 ? 4.704 -5.259 -2.150 1.00 88.19 79 LEU A C 1
ATOM 639 O O . LEU A 1 79 ? 3.823 -5.131 -1.306 1.00 88.19 79 LEU A O 1
ATOM 643 N N . ARG A 1 80 ? 4.423 -5.453 -3.447 1.00 86.75 80 ARG A N 1
ATOM 64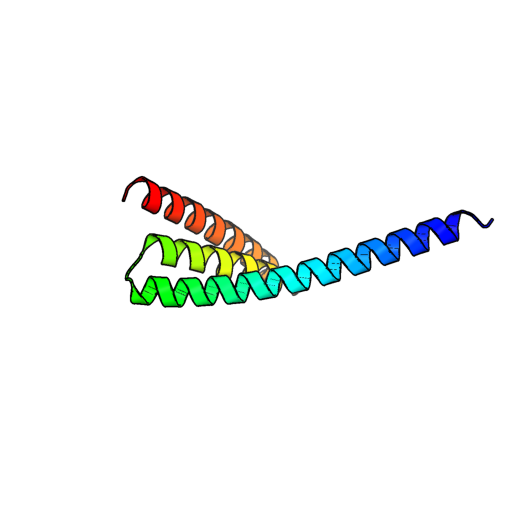4 C CA . ARG A 1 80 ? 3.043 -5.606 -3.934 1.00 86.75 80 ARG A CA 1
ATOM 645 C C . ARG A 1 80 ? 2.366 -6.831 -3.343 1.00 86.75 80 ARG A C 1
ATOM 647 O O . ARG A 1 80 ? 1.260 -6.702 -2.835 1.00 86.75 80 ARG A O 1
ATOM 654 N N . ALA A 1 81 ? 3.012 -7.994 -3.406 1.00 89.94 81 ALA A N 1
ATOM 655 C CA . ALA A 1 81 ? 2.456 -9.225 -2.854 1.00 89.94 81 ALA A CA 1
ATOM 656 C C . ALA A 1 81 ? 2.245 -9.109 -1.339 1.00 89.94 81 ALA A C 1
ATOM 658 O O . ALA A 1 81 ? 1.182 -9.451 -0.835 1.00 89.94 81 ALA A O 1
ATOM 659 N N . PHE A 1 82 ? 3.225 -8.553 -0.627 1.00 90.00 82 PHE A N 1
ATOM 660 C CA . PHE A 1 82 ? 3.165 -8.335 0.812 1.00 90.00 82 PHE A CA 1
ATOM 661 C C . PHE A 1 82 ? 2.058 -7.347 1.198 1.00 90.00 82 PHE A C 1
ATOM 663 O O . PHE A 1 82 ? 1.288 -7.622 2.115 1.00 90.00 82 PHE A O 1
ATOM 670 N N . GLY A 1 83 ? 1.915 -6.246 0.454 1.00 89.62 83 GLY A N 1
ATOM 671 C CA . GLY A 1 83 ? 0.805 -5.309 0.606 1.00 89.62 83 GLY A CA 1
ATOM 672 C C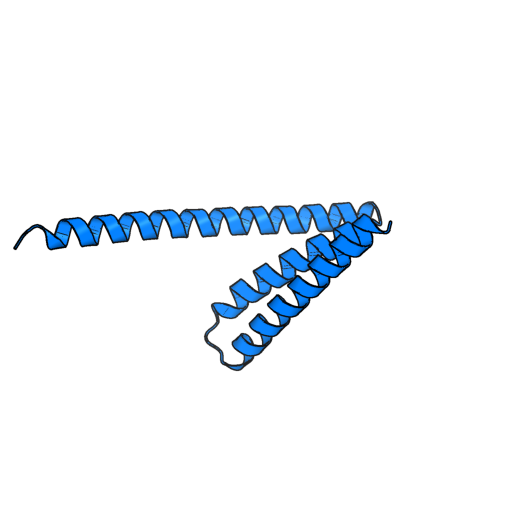 . GLY A 1 83 ? -0.551 -5.980 0.380 1.00 89.62 83 GLY A C 1
ATOM 673 O O . GLY A 1 83 ? -1.460 -5.802 1.180 1.00 89.62 83 GLY A O 1
ATOM 674 N N . LEU A 1 84 ? -0.682 -6.824 -0.645 1.00 89.56 84 LEU A N 1
ATOM 675 C CA . LEU A 1 84 ? -1.919 -7.561 -0.923 1.00 89.56 84 LEU A CA 1
ATOM 676 C C . LEU A 1 84 ? -2.275 -8.538 0.208 1.00 89.56 84 LEU A C 1
ATOM 678 O O . LEU A 1 84 ? -3.421 -8.577 0.650 1.00 89.56 84 LEU A O 1
ATOM 682 N N . THR A 1 85 ? -1.291 -9.270 0.733 1.00 92.38 85 THR A N 1
ATOM 683 C CA . THR A 1 85 ? -1.479 -10.159 1.889 1.00 92.38 85 THR A CA 1
ATOM 684 C C . THR A 1 85 ? -1.901 -9.381 3.136 1.00 92.38 85 THR A C 1
ATOM 686 O O . THR A 1 85 ? -2.820 -9.798 3.836 1.00 92.38 85 THR A O 1
ATOM 689 N N . LEU A 1 86 ? -1.273 -8.231 3.398 1.00 90.50 86 LEU A N 1
ATOM 690 C CA . LEU A 1 86 ? -1.633 -7.339 4.503 1.00 90.50 86 LEU A CA 1
ATOM 691 C C . LEU A 1 86 ? -3.047 -6.778 4.369 1.00 90.50 86 LEU A C 1
ATOM 693 O O . LEU A 1 86 ? -3.769 -6.701 5.360 1.00 90.50 86 LEU A O 1
ATOM 697 N N . PHE A 1 87 ? -3.451 -6.419 3.152 1.00 91.44 87 PHE A N 1
ATOM 698 C CA . PHE A 1 87 ? -4.801 -5.954 2.864 1.00 91.44 87 PHE A CA 1
ATOM 699 C C . PHE A 1 87 ? -5.831 -7.045 3.168 1.00 91.44 87 PHE A C 1
ATOM 701 O O . PHE A 1 87 ? -6.764 -6.815 3.931 1.00 91.44 87 PHE A O 1
ATOM 708 N N . VAL A 1 88 ? -5.626 -8.259 2.647 1.00 91.44 88 VAL A N 1
ATOM 709 C CA . VAL A 1 88 ? -6.515 -9.399 2.925 1.00 91.44 88 VAL A CA 1
ATOM 710 C C . VAL A 1 88 ? -6.547 -9.712 4.423 1.00 91.44 88 VAL A C 1
ATOM 712 O O . VAL A 1 88 ? -7.623 -9.891 4.986 1.00 91.44 88 VAL A O 1
ATOM 715 N N . GLY A 1 89 ? -5.390 -9.713 5.091 1.00 90.44 89 GLY A N 1
ATOM 716 C CA . GLY A 1 89 ? -5.299 -9.918 6.537 1.00 90.44 89 GLY A CA 1
ATOM 717 C C . GLY A 1 89 ? -6.054 -8.856 7.340 1.00 90.44 89 GLY A C 1
ATOM 718 O O . GLY A 1 89 ? -6.771 -9.194 8.276 1.00 90.44 89 GLY A O 1
ATOM 719 N N . SER A 1 90 ? -5.959 -7.585 6.947 1.00 91.31 90 SER A N 1
ATOM 720 C CA . SER A 1 90 ? -6.712 -6.482 7.556 1.00 91.31 90 SER A CA 1
ATOM 721 C C . SER A 1 90 ? -8.224 -6.648 7.384 1.00 91.31 90 SER A C 1
ATOM 723 O O . SER A 1 90 ? -8.970 -6.483 8.347 1.00 91.31 90 SER A O 1
ATOM 725 N N . VAL A 1 91 ? -8.680 -7.034 6.188 1.00 90.06 91 VAL A N 1
ATOM 726 C CA . VAL A 1 91 ? -10.100 -7.296 5.907 1.00 90.06 91 VAL A CA 1
ATOM 727 C C . VAL A 1 91 ? -10.616 -8.457 6.755 1.00 90.06 91 VAL A C 1
ATOM 729 O O . VAL A 1 91 ? -11.687 -8.351 7.347 1.00 90.06 91 VAL A O 1
ATOM 732 N N . LEU A 1 92 ? -9.845 -9.541 6.872 1.00 92.12 92 LEU A N 1
ATOM 733 C CA . LEU A 1 92 ? -10.193 -10.658 7.751 1.00 92.12 92 LEU A CA 1
ATOM 734 C C . LEU A 1 92 ? -10.286 -10.195 9.208 1.00 92.12 92 LEU A C 1
ATOM 736 O O . LEU A 1 92 ? -11.283 -10.466 9.867 1.00 92.12 92 LEU A O 1
ATOM 740 N N . LEU A 1 93 ? -9.302 -9.437 9.697 1.00 89.94 93 LEU A N 1
ATOM 741 C CA . LEU A 1 93 ? -9.348 -8.878 11.049 1.00 89.94 93 LEU A CA 1
ATOM 742 C C . LEU A 1 93 ? -10.552 -7.955 11.264 1.00 89.94 93 LEU A C 1
ATOM 744 O O . LEU A 1 93 ? -11.093 -7.954 12.357 1.00 89.94 93 LEU A O 1
ATOM 748 N N . LEU A 1 94 ? -10.989 -7.190 10.260 1.00 88.38 94 LEU A N 1
ATOM 749 C CA . LEU A 1 94 ? -12.199 -6.364 10.352 1.00 88.38 94 LEU A CA 1
ATOM 750 C C . LEU A 1 94 ? -13.483 -7.196 10.438 1.00 88.38 94 LEU A C 1
ATOM 752 O O . LEU A 1 94 ? -14.400 -6.800 11.145 1.00 88.38 94 LEU A O 1
ATOM 756 N N . ILE A 1 95 ? -13.560 -8.316 9.715 1.00 90.75 95 ILE A N 1
ATOM 757 C CA . ILE A 1 95 ? -14.746 -9.188 9.689 1.00 90.75 95 ILE A CA 1
ATOM 758 C C . ILE A 1 95 ? -14.854 -10.027 10.968 1.00 90.75 95 ILE A C 1
ATOM 760 O O . ILE A 1 95 ? -15.958 -10.289 11.435 1.00 90.75 95 ILE A O 1
ATOM 764 N N . PHE A 1 96 ? -13.719 -10.468 11.516 1.00 89.69 96 PHE A N 1
ATOM 765 C CA . PHE A 1 96 ? -13.656 -11.350 12.688 1.00 89.69 96 PHE A CA 1
ATOM 766 C C . PHE A 1 96 ? -13.431 -10.617 14.021 1.00 89.69 96 PHE A C 1
ATOM 768 O O . PHE A 1 96 ? -13.248 -11.277 15.045 1.00 89.69 96 PHE A O 1
ATOM 775 N N . ARG A 1 97 ? -13.404 -9.283 14.012 1.00 67.62 97 ARG A N 1
ATOM 776 C CA . ARG A 1 97 ? -13.306 -8.441 15.210 1.00 67.62 97 ARG A CA 1
ATOM 777 C C . ARG A 1 97 ? -14.670 -8.226 15.853 1.00 67.62 97 ARG A C 1
ATOM 779 O O . ARG A 1 97 ? -14.694 -8.186 17.102 1.00 67.62 97 ARG A O 1
#

Organism: NCBI:txid84035

Foldseek 3Di:
DPPVVVVVVVVVVVVVVVVVVVVVVLVVLLVVLVVQCVVCVVVVVVLSVLLSQLSVLLSVLVVLVVPPDPVSPVVSVVSNVSSVVSNVVSVVVVVVD

pLDDT: mean 78.32, std 14.0, range [51.47, 94.19]